Protein AF-A0A077P8P4-F1 (afdb_monomer)

Nearest PDB structures (foldseek):
  4g6v-assembly1_A  TM=9.335E-01  e=1.299E-05  Burkholderia pseudomallei 1026a
  3lte-assembly10_S  TM=6.054E-01  e=2.316E+00  Bermanella marisrubri
  9dm1-assembly1_V  TM=3.860E-01  e=1.642E+00  Mycolicibacterium smegmatis MC2 155

Sequence (69 aa):
MRLNPVVFRNIWTGVKEKVDKEQTRNVVINMSDTKVSLPVLQEQFTKWPIMGLDKVIIIDKSSNAIRVK

Structure (mmCIF, N/CA/C/O backbone):
data_AF-A0A077P8P4-F1
#
_entry.id   AF-A0A077P8P4-F1
#
loop_
_atom_site.group_PDB
_atom_site.id
_atom_site.type_symbol
_atom_site.label_atom_id
_atom_site.label_alt_id
_atom_site.label_comp_id
_atom_site.label_asym_id
_atom_site.label_entity_id
_atom_site.label_seq_id
_atom_site.pdbx_PDB_ins_code
_atom_site.Cartn_x
_atom_site.Cartn_y
_atom_site.Cartn_z
_atom_site.occupancy
_atom_site.B_iso_or_equiv
_atom_site.auth_seq_id
_atom_site.auth_comp_id
_atom_site.auth_asym_id
_atom_site.auth_atom_id
_atom_site.pdbx_PDB_model_num
ATOM 1 N N . MET A 1 1 ? 16.273 0.917 -21.562 1.00 33.78 1 MET A N 1
ATOM 2 C CA . MET A 1 1 ? 15.651 0.182 -20.438 1.00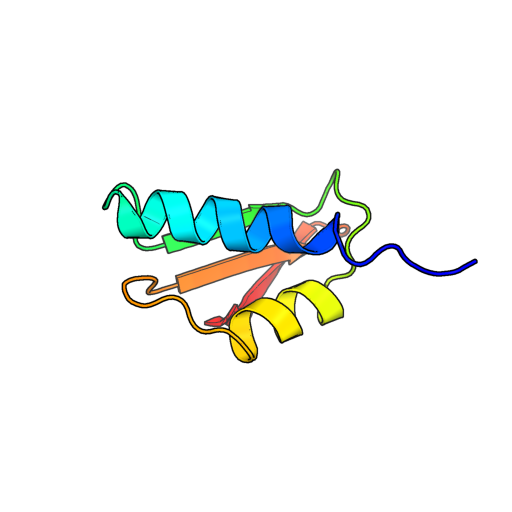 33.78 1 MET A CA 1
ATOM 3 C C . MET A 1 1 ? 14.156 0.490 -20.445 1.00 33.78 1 MET A C 1
ATOM 5 O O . MET A 1 1 ? 13.781 1.605 -20.117 1.00 33.78 1 MET A O 1
ATOM 9 N N . ARG A 1 2 ? 13.307 -0.422 -20.943 1.00 38.12 2 ARG A N 1
ATOM 10 C CA . ARG A 1 2 ? 11.844 -0.237 -20.934 1.00 38.12 2 ARG A CA 1
ATOM 11 C C . ARG A 1 2 ? 11.314 -0.712 -19.580 1.00 38.12 2 ARG A C 1
ATOM 13 O O . ARG A 1 2 ? 11.543 -1.862 -19.217 1.00 38.12 2 ARG A O 1
ATOM 20 N N . LEU A 1 3 ? 10.661 0.169 -18.826 1.00 44.88 3 LEU A N 1
ATOM 21 C CA . LEU A 1 3 ? 9.970 -0.206 -17.592 1.00 44.88 3 LEU A CA 1
ATOM 22 C C . LEU A 1 3 ? 8.807 -1.135 -17.957 1.00 44.88 3 LEU A C 1
ATOM 24 O O . LEU A 1 3 ? 7.943 -0.784 -18.756 1.00 44.88 3 LEU A O 1
ATOM 28 N N . ASN A 1 4 ? 8.839 -2.349 -17.418 1.00 41.38 4 ASN A N 1
ATOM 29 C CA . ASN A 1 4 ? 7.869 -3.392 -17.718 1.00 41.38 4 ASN A CA 1
ATOM 30 C C . ASN A 1 4 ? 6.516 -3.044 -17.055 1.00 41.38 4 ASN A C 1
ATOM 32 O O . ASN A 1 4 ? 6.515 -2.812 -15.841 1.00 41.38 4 ASN A O 1
ATOM 36 N N . PRO A 1 5 ? 5.374 -3.022 -17.776 1.00 51.19 5 PRO A N 1
ATOM 37 C CA . PRO A 1 5 ? 4.113 -2.512 -17.238 1.00 51.19 5 PRO A CA 1
ATOM 38 C C . PRO A 1 5 ? 3.487 -3.269 -16.052 1.00 51.19 5 PRO A C 1
ATOM 40 O O . PRO A 1 5 ? 2.451 -2.882 -15.516 1.00 51.19 5 PRO A O 1
ATOM 43 N N . VAL A 1 6 ? 4.078 -4.401 -15.682 1.00 52.44 6 VAL A N 1
ATOM 44 C CA . VAL A 1 6 ? 3.447 -5.420 -14.840 1.00 52.44 6 VAL A CA 1
ATOM 45 C C . VAL A 1 6 ? 3.737 -5.210 -13.345 1.00 52.44 6 VAL A C 1
ATOM 47 O O . VAL A 1 6 ? 2.912 -5.565 -12.514 1.00 52.44 6 VAL A O 1
ATOM 50 N N . VAL A 1 7 ? 4.852 -4.573 -12.961 1.00 51.50 7 VAL A N 1
ATOM 51 C CA . VAL A 1 7 ? 5.292 -4.530 -11.544 1.00 51.50 7 VAL A CA 1
ATOM 52 C C . VAL A 1 7 ? 4.552 -3.472 -10.707 1.00 51.50 7 VAL A C 1
ATOM 54 O O . VAL A 1 7 ? 4.341 -3.655 -9.511 1.00 51.50 7 VAL A O 1
ATOM 57 N N . PHE A 1 8 ? 4.097 -2.377 -11.319 1.00 54.78 8 PHE A N 1
ATOM 58 C CA . PHE A 1 8 ? 3.439 -1.269 -10.608 1.00 54.78 8 PHE A CA 1
ATOM 59 C C . PHE A 1 8 ? 1.943 -1.490 -10.347 1.00 54.78 8 PHE A C 1
ATOM 61 O O . PHE A 1 8 ? 1.344 -0.786 -9.538 1.00 54.78 8 PHE A O 1
ATOM 68 N N . ARG A 1 9 ? 1.319 -2.493 -10.973 1.00 62.66 9 ARG A N 1
ATOM 69 C CA . ARG A 1 9 ? -0.083 -2.840 -10.691 1.00 62.66 9 ARG A CA 1
ATOM 70 C C . ARG A 1 9 ? -0.277 -3.547 -9.351 1.00 62.66 9 ARG A C 1
ATOM 72 O O . ARG A 1 9 ? -1.394 -3.539 -8.842 1.00 62.66 9 ARG A O 1
ATOM 79 N N . ASN A 1 10 ? 0.775 -4.099 -8.752 1.00 83.31 10 ASN A N 1
ATOM 80 C CA . ASN A 1 10 ? 0.623 -4.994 -7.604 1.00 83.31 10 ASN A CA 1
ATOM 81 C C . ASN A 1 10 ? 0.150 -4.277 -6.329 1.00 83.31 10 ASN A C 1
ATOM 83 O O . ASN A 1 10 ? -0.680 -4.828 -5.614 1.00 83.31 10 ASN A O 1
ATOM 87 N N . ILE A 1 11 ? 0.601 -3.041 -6.063 1.00 92.19 11 ILE A N 1
ATOM 88 C CA . ILE A 1 11 ? 0.189 -2.300 -4.854 1.00 92.19 11 ILE A CA 1
ATOM 89 C C . ILE A 1 11 ? -1.299 -1.944 -4.926 1.00 92.19 11 ILE A C 1
ATOM 91 O O . ILE A 1 11 ? -2.064 -2.285 -4.027 1.00 92.19 11 ILE A O 1
ATOM 95 N N . TRP A 1 12 ? -1.725 -1.300 -6.014 1.00 93.88 12 TRP A N 1
ATOM 96 C CA . TRP A 1 12 ? -3.129 -0.930 -6.204 1.00 93.88 12 TRP A CA 1
ATOM 97 C C . TRP A 1 12 ? -4.046 -2.154 -6.245 1.00 93.88 12 TRP A C 1
ATOM 99 O O . TRP A 1 12 ? -5.094 -2.142 -5.608 1.00 93.88 12 TRP A O 1
ATOM 109 N N . THR A 1 13 ? -3.635 -3.230 -6.929 1.00 94.25 13 THR A N 1
ATOM 110 C CA . THR A 1 13 ? -4.425 -4.471 -7.004 1.00 94.25 13 THR A CA 1
ATOM 111 C C . THR A 1 13 ? -4.573 -5.104 -5.625 1.00 94.25 13 THR A C 1
ATOM 113 O O . THR A 1 13 ? -5.687 -5.424 -5.232 1.00 94.25 13 THR A O 1
ATOM 116 N N . GLY A 1 14 ? -3.495 -5.190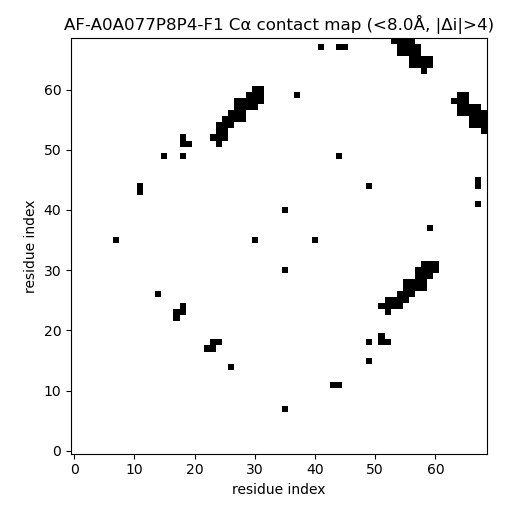 -4.838 1.00 94.88 14 GLY A N 1
ATOM 117 C CA . GLY A 1 14 ? -3.563 -5.719 -3.474 1.00 94.88 14 GLY A CA 1
ATOM 118 C C . GLY A 1 14 ? -4.454 -4.886 -2.546 1.00 94.88 14 GLY A C 1
ATOM 119 O O . GLY A 1 14 ? -5.173 -5.443 -1.717 1.00 94.88 14 GLY A O 1
ATOM 120 N N . VAL A 1 15 ? -4.461 -3.555 -2.699 1.00 96.19 15 VAL A N 1
ATOM 1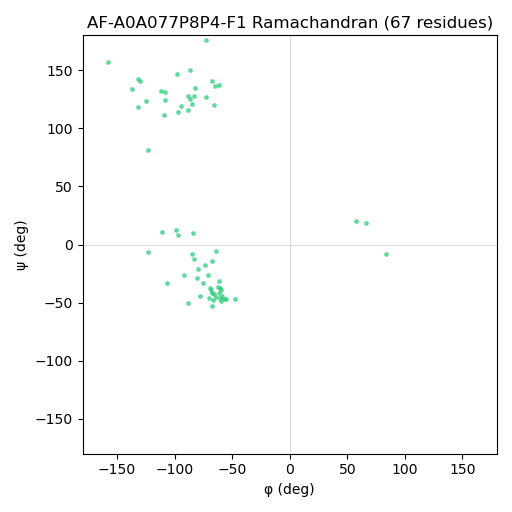21 C CA . VAL A 1 15 ? -5.409 -2.692 -1.976 1.00 96.19 15 VAL A CA 1
ATOM 122 C C . VAL A 1 15 ? -6.838 -2.952 -2.445 1.00 96.19 15 VAL A C 1
ATOM 124 O O . VAL A 1 15 ? -7.712 -3.160 -1.605 1.00 96.19 15 VAL A O 1
ATOM 127 N N . LYS A 1 16 ? -7.079 -2.993 -3.760 1.00 96.88 16 LYS A N 1
ATOM 128 C CA . LYS A 1 16 ? -8.403 -3.266 -4.324 1.00 96.88 16 LYS A CA 1
ATOM 129 C C . LYS A 1 16 ? -8.955 -4.604 -3.842 1.00 96.88 16 LYS A C 1
ATOM 131 O O . LYS A 1 16 ? -10.081 -4.639 -3.373 1.00 96.88 16 LYS A O 1
ATOM 136 N N . GLU A 1 17 ? -8.163 -5.670 -3.871 1.00 97.69 17 GLU A N 1
ATOM 137 C CA . GLU A 1 17 ? -8.591 -6.989 -3.400 1.00 97.69 17 GLU A CA 1
ATOM 138 C C . GLU A 1 17 ? -8.998 -6.987 -1.922 1.00 97.69 17 GLU A C 1
ATOM 140 O O . GLU A 1 17 ? -9.962 -7.652 -1.551 1.00 97.69 17 GLU A O 1
ATOM 145 N N . LYS A 1 18 ? -8.285 -6.247 -1.063 1.00 97.69 18 LYS A N 1
ATOM 146 C CA . LYS A 1 18 ? -8.645 -6.116 0.358 1.00 97.69 18 LYS A CA 1
ATOM 147 C C . LYS A 1 18 ? -9.944 -5.336 0.551 1.00 97.69 18 LYS A C 1
ATOM 149 O O . LYS A 1 18 ? -10.729 -5.695 1.423 1.00 97.69 18 LYS A O 1
ATOM 154 N N . VAL A 1 19 ? -10.158 -4.287 -0.241 1.00 98.12 19 VAL A N 1
ATOM 155 C CA . VAL A 1 19 ? -11.383 -3.474 -0.195 1.00 98.12 19 VAL A CA 1
ATOM 156 C C . VAL A 1 19 ? -12.578 -4.260 -0.736 1.00 98.12 19 VAL A C 1
ATOM 158 O O . VAL A 1 19 ? -13.610 -4.303 -0.079 1.00 98.12 19 VAL A O 1
ATOM 161 N N . ASP A 1 20 ? -12.427 -4.944 -1.873 1.00 97.94 20 ASP A N 1
ATOM 162 C CA . ASP A 1 20 ? -13.478 -5.772 -2.481 1.00 97.94 20 ASP A CA 1
ATOM 163 C C . ASP A 1 20 ? -13.905 -6.932 -1.567 1.00 97.94 20 ASP A C 1
ATOM 165 O O . ASP A 1 20 ? -15.058 -7.344 -1.582 1.00 97.94 20 ASP A O 1
ATOM 169 N N . LYS A 1 21 ? -12.974 -7.461 -0.761 1.00 98.19 21 LYS A N 1
ATOM 170 C CA . LYS A 1 21 ? -13.244 -8.477 0.271 1.00 98.19 21 LYS A CA 1
ATOM 171 C C . LYS A 1 21 ? -13.737 -7.876 1.594 1.00 98.19 21 LYS A C 1
ATOM 173 O O . LYS A 1 21 ? -13.749 -8.581 2.599 1.00 98.19 21 LYS A O 1
ATOM 178 N N . GLU A 1 22 ? -14.053 -6.581 1.614 1.00 97.00 22 GLU A N 1
ATOM 179 C CA . GLU A 1 22 ? -14.542 -5.822 2.774 1.00 97.00 22 GLU A CA 1
ATOM 180 C C . GLU A 1 22 ? -13.607 -5.845 3.997 1.00 97.00 22 GLU A C 1
ATOM 182 O O . GLU A 1 22 ? -14.005 -5.556 5.123 1.00 97.00 22 GLU A O 1
ATOM 187 N N . GLN A 1 23 ? -12.323 -6.149 3.795 1.00 97.94 23 GLN A N 1
ATOM 188 C CA . GLN A 1 23 ? -11.353 -6.277 4.886 1.00 97.94 23 GLN A CA 1
ATOM 189 C C . GLN A 1 23 ? -10.839 -4.924 5.376 1.00 97.94 23 GLN A C 1
ATOM 191 O O . GLN A 1 23 ? -10.279 -4.826 6.467 1.00 97.94 23 GLN A O 1
ATOM 196 N N . THR A 1 24 ? -10.950 -3.882 4.551 1.00 97.75 24 THR A N 1
ATOM 197 C CA . THR A 1 24 ? -10.534 -2.531 4.919 1.00 97.75 24 THR A CA 1
ATOM 198 C C . THR A 1 24 ? -11.231 -1.466 4.085 1.00 97.75 24 THR A C 1
ATOM 200 O O . THR A 1 24 ? -11.638 -1.702 2.951 1.00 97.75 24 THR A O 1
ATOM 203 N N . ARG A 1 25 ? -11.284 -0.258 4.646 1.00 97.75 25 ARG A N 1
ATOM 204 C CA . ARG A 1 25 ? -11.687 0.982 3.973 1.00 97.75 25 ARG A CA 1
ATOM 205 C C . ARG A 1 25 ? -10.607 2.062 4.038 1.00 97.75 25 ARG A C 1
ATOM 207 O O . ARG A 1 25 ? -10.746 3.110 3.424 1.00 97.75 25 ARG A O 1
ATOM 214 N N . ASN A 1 26 ? -9.524 1.837 4.780 1.00 98.12 26 ASN A N 1
ATOM 215 C CA . ASN A 1 26 ? -8.454 2.812 4.982 1.00 98.12 26 ASN A CA 1
ATOM 216 C C . ASN A 1 26 ? -7.107 2.101 4.880 1.00 98.12 26 ASN A C 1
ATOM 218 O O . ASN A 1 26 ? -6.922 1.040 5.479 1.00 98.12 26 ASN A O 1
ATOM 222 N N . VAL A 1 27 ? -6.157 2.677 4.147 1.00 97.31 27 VAL A N 1
ATOM 223 C CA . VAL A 1 27 ? -4.836 2.062 3.970 1.00 97.31 27 VAL A CA 1
ATOM 224 C C . VAL A 1 27 ? -3.706 3.041 4.246 1.00 97.31 27 VAL A C 1
ATOM 226 O O . VAL A 1 27 ? -3.757 4.212 3.865 1.00 97.31 27 VAL A O 1
ATOM 229 N N . VAL A 1 28 ? -2.665 2.516 4.887 1.00 96.88 28 VAL A N 1
ATOM 230 C CA . VAL A 1 28 ? -1.345 3.136 4.968 1.00 96.88 28 VAL A CA 1
ATOM 231 C C . VAL A 1 28 ? -0.410 2.308 4.094 1.00 96.88 28 VAL A C 1
ATOM 233 O O . VAL A 1 28 ? -0.315 1.094 4.274 1.00 96.88 28 VAL A O 1
ATOM 236 N N . ILE A 1 29 ? 0.257 2.944 3.135 1.00 95.31 29 ILE A N 1
ATOM 237 C CA . ILE A 1 29 ? 1.208 2.292 2.232 1.00 95.31 29 ILE A CA 1
ATOM 238 C C . ILE A 1 29 ? 2.611 2.757 2.607 1.00 95.31 29 ILE A C 1
ATOM 240 O O . ILE A 1 29 ? 2.952 3.920 2.405 1.00 95.31 29 ILE A O 1
ATOM 244 N N . ASN A 1 30 ? 3.424 1.847 3.143 1.00 95.56 30 ASN A N 1
ATOM 245 C CA . ASN A 1 30 ? 4.829 2.114 3.433 1.00 95.56 30 ASN A CA 1
ATOM 246 C C . ASN A 1 30 ? 5.692 1.841 2.191 1.00 95.56 30 ASN A C 1
ATOM 248 O O . ASN A 1 30 ? 5.630 0.752 1.617 1.00 95.56 30 ASN A O 1
ATOM 252 N N . MET A 1 31 ? 6.475 2.837 1.767 1.00 93.38 31 MET A N 1
ATOM 253 C CA . MET A 1 31 ? 7.334 2.762 0.584 1.00 93.38 31 MET A CA 1
ATOM 254 C C . MET A 1 31 ? 8.804 2.415 0.878 1.00 93.38 31 MET A C 1
ATOM 256 O O . MET A 1 31 ? 9.615 2.472 -0.052 1.00 93.38 31 MET 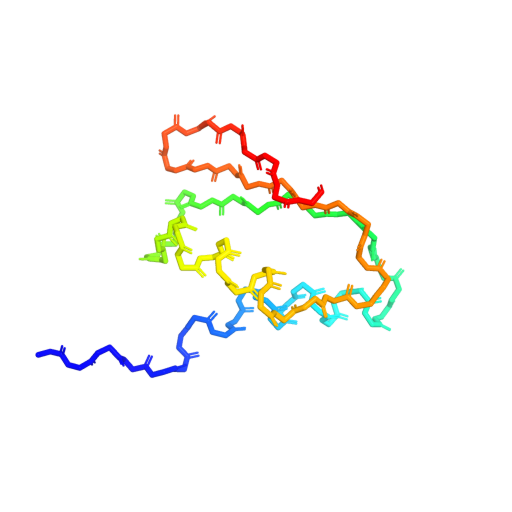A O 1
ATOM 260 N N . SER A 1 32 ? 9.162 2.045 2.115 1.00 93.12 32 SER A N 1
ATOM 261 C CA . SER A 1 32 ? 10.539 1.697 2.517 1.00 93.12 32 SER A CA 1
ATOM 262 C C . SER A 1 32 ? 11.216 0.725 1.546 1.00 93.12 32 SER A C 1
ATOM 264 O O . SER A 1 32 ? 12.318 0.988 1.068 1.00 93.12 32 SER A O 1
ATOM 266 N N . ASP A 1 33 ? 10.502 -0.338 1.166 1.00 90.31 33 ASP A N 1
ATOM 267 C CA . ASP A 1 33 ? 11.073 -1.482 0.444 1.00 90.31 33 ASP A CA 1
ATOM 268 C C . ASP A 1 33 ? 10.599 -1.599 -1.012 1.00 90.31 33 ASP A C 1
ATOM 270 O O . ASP A 1 33 ? 10.847 -2.596 -1.693 1.00 90.31 33 ASP A O 1
ATOM 274 N N . THR A 1 34 ? 9.921 -0.571 -1.537 1.00 88.81 34 THR A N 1
ATOM 275 C CA . THR A 1 34 ? 9.459 -0.562 -2.932 1.00 88.81 34 THR A CA 1
ATOM 276 C C . THR A 1 34 ? 10.396 0.214 -3.853 1.00 88.81 34 THR A C 1
ATOM 278 O O . THR A 1 34 ? 10.995 1.227 -3.491 1.00 88.81 34 THR A O 1
ATOM 281 N N . LYS A 1 35 ? 10.503 -0.229 -5.109 1.00 89.12 35 LYS A N 1
ATOM 282 C CA . LYS A 1 35 ? 11.174 0.524 -6.185 1.00 89.12 35 LYS A CA 1
ATOM 283 C C . LYS A 1 35 ? 10.248 1.541 -6.864 1.00 89.12 35 LYS A C 1
ATOM 285 O O . LYS A 1 35 ? 10.720 2.332 -7.674 1.00 89.12 35 LYS A O 1
ATOM 290 N N . VAL A 1 36 ? 8.950 1.520 -6.552 1.00 88.56 36 VAL A N 1
ATOM 291 C CA . VAL A 1 36 ? 7.957 2.465 -7.085 1.00 88.56 36 VAL A CA 1
ATOM 292 C C . VAL A 1 36 ? 8.235 3.870 -6.543 1.00 88.56 36 VAL A C 1
ATOM 294 O O . VAL A 1 36 ? 8.599 4.027 -5.379 1.00 88.56 36 VAL A O 1
ATOM 297 N N . SER A 1 37 ? 8.078 4.892 -7.385 1.00 90.75 37 SER A N 1
ATOM 298 C CA . SER A 1 37 ? 8.191 6.290 -6.967 1.00 90.75 37 SER A CA 1
ATOM 299 C C . SER A 1 37 ? 6.855 6.819 -6.446 1.00 90.75 37 SER A C 1
ATOM 301 O O . SER A 1 37 ? 5.784 6.392 -6.881 1.00 90.75 37 SER A O 1
ATOM 303 N N . LEU A 1 38 ? 6.917 7.771 -5.515 1.00 92.06 38 LEU A N 1
ATOM 304 C CA . LEU A 1 38 ? 5.732 8.399 -4.933 1.00 92.06 38 LEU A CA 1
ATOM 305 C C . LEU A 1 38 ? 4.790 9.005 -6.000 1.00 92.06 38 LEU A C 1
ATOM 307 O O . LEU A 1 38 ? 3.603 8.684 -5.945 1.00 92.06 38 LEU A O 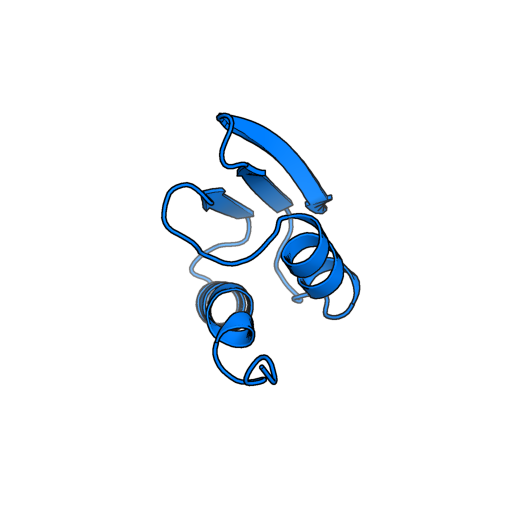1
ATOM 311 N N . PRO A 1 39 ? 5.266 9.781 -7.002 1.00 92.56 39 PRO A N 1
ATOM 312 C CA . PRO A 1 39 ? 4.377 10.369 -8.007 1.00 92.56 39 PRO A CA 1
ATOM 313 C C . PRO A 1 39 ? 3.606 9.324 -8.819 1.00 92.56 39 PRO A C 1
ATOM 315 O O . PRO A 1 39 ? 2.429 9.513 -9.103 1.00 92.56 39 PRO A O 1
ATOM 318 N N . VAL A 1 40 ? 4.241 8.189 -9.138 1.00 90.62 40 VAL A N 1
ATOM 319 C CA . VAL A 1 40 ? 3.588 7.086 -9.863 1.00 90.62 40 VAL A CA 1
ATOM 320 C C . VAL A 1 40 ? 2.474 6.469 -9.020 1.00 90.62 40 VAL A C 1
ATOM 322 O O . VAL A 1 40 ? 1.391 6.192 -9.532 1.00 90.62 40 VAL A O 1
ATOM 325 N N . LEU A 1 41 ? 2.716 6.273 -7.721 1.00 90.88 41 LEU A N 1
ATOM 326 C CA . LEU A 1 41 ? 1.712 5.721 -6.815 1.00 90.88 41 LEU A CA 1
ATOM 327 C C . LEU A 1 41 ? 0.542 6.697 -6.611 1.00 90.88 41 LEU A C 1
ATOM 329 O O . LEU A 1 41 ? -0.616 6.287 -6.656 1.00 90.88 41 LEU A O 1
ATOM 333 N N . GLN A 1 42 ? 0.829 7.992 -6.453 1.00 92.62 42 GLN A N 1
ATOM 334 C CA . GLN A 1 42 ? -0.192 9.039 -6.368 1.00 92.62 42 GLN A CA 1
ATOM 335 C C . GLN A 1 42 ? -1.046 9.106 -7.641 1.00 92.62 42 GLN A C 1
ATOM 337 O O . GLN A 1 42 ? -2.276 9.124 -7.548 1.00 92.62 42 GLN A O 1
ATOM 342 N N . GLU A 1 43 ? -0.418 9.083 -8.823 1.00 92.31 43 GLU A N 1
ATOM 343 C CA . GLU A 1 43 ? -1.130 9.062 -10.105 1.00 92.31 43 GLU A CA 1
ATOM 344 C C . GLU A 1 43 ? -2.043 7.837 -10.192 1.00 92.31 43 GLU A C 1
ATOM 346 O O . GLU A 1 43 ? -3.208 7.966 -10.552 1.00 92.31 43 GLU A O 1
ATOM 351 N N . GLN A 1 44 ? -1.557 6.658 -9.799 1.00 91.38 44 GLN A N 1
ATOM 352 C CA . GLN A 1 44 ? -2.331 5.421 -9.856 1.00 91.38 44 GLN A CA 1
ATOM 353 C C . GLN A 1 44 ? -3.617 5.491 -9.015 1.00 91.38 44 GLN A C 1
ATOM 355 O O . GLN A 1 44 ? -4.696 5.177 -9.518 1.00 91.38 44 GLN A O 1
ATOM 360 N N . PHE A 1 45 ? -3.528 5.935 -7.758 1.00 92.94 45 PHE A N 1
ATOM 361 C CA . PHE A 1 45 ? -4.702 6.056 -6.882 1.00 92.94 45 PHE A CA 1
ATOM 362 C C . PHE A 1 45 ? -5.652 7.190 -7.286 1.00 92.94 45 PHE A C 1
ATOM 364 O O . PHE A 1 45 ? -6.849 7.100 -7.017 1.00 92.94 45 PHE A O 1
ATOM 371 N N . THR A 1 46 ? -5.140 8.225 -7.954 1.00 91.88 46 THR A N 1
ATOM 372 C CA . THR A 1 46 ? -5.957 9.335 -8.467 1.00 91.88 46 THR A CA 1
ATOM 373 C C . THR A 1 46 ? -6.684 8.944 -9.753 1.00 91.88 46 THR A C 1
ATOM 375 O O . THR A 1 46 ? -7.874 9.205 -9.909 1.00 91.88 46 THR A O 1
ATOM 378 N N . LYS A 1 47 ? -5.977 8.287 -10.677 1.00 93.38 47 LYS A N 1
ATOM 379 C CA . LYS A 1 47 ? -6.470 7.916 -12.008 1.00 93.38 47 LYS A CA 1
ATOM 380 C C . LYS A 1 47 ? -7.436 6.737 -11.975 1.00 93.38 47 LYS A C 1
ATOM 382 O O . LYS A 1 47 ? -8.354 6.678 -12.790 1.00 93.38 47 LYS A O 1
ATOM 387 N N . TRP A 1 48 ? -7.233 5.804 -11.047 1.00 93.19 48 TRP A N 1
ATOM 388 C CA . TRP A 1 48 ? -8.081 4.628 -10.872 1.00 93.19 48 TRP A CA 1
ATOM 389 C C . TRP A 1 48 ? -8.631 4.593 -9.442 1.00 93.19 48 TRP A C 1
ATOM 391 O O . TRP A 1 48 ? -8.080 3.898 -8.583 1.00 93.19 48 TRP A O 1
ATOM 401 N N . PRO A 1 49 ? -9.701 5.351 -9.152 1.00 93.44 49 PRO A N 1
ATOM 402 C CA . PRO A 1 49 ? -10.303 5.344 -7.827 1.00 93.44 49 PRO A CA 1
ATOM 403 C C . PRO A 1 49 ? -10.832 3.946 -7.475 1.00 93.44 49 PRO A C 1
ATOM 405 O O . PRO A 1 49 ? -11.464 3.277 -8.292 1.00 93.44 49 PRO A O 1
ATOM 408 N N . ILE A 1 50 ? -10.593 3.513 -6.235 1.00 95.75 50 ILE A N 1
ATOM 409 C CA . ILE A 1 50 ? -11.146 2.269 -5.684 1.00 95.75 50 ILE A CA 1
ATOM 410 C C . ILE A 1 50 ? -12.436 2.619 -4.938 1.00 95.75 50 ILE A C 1
ATOM 4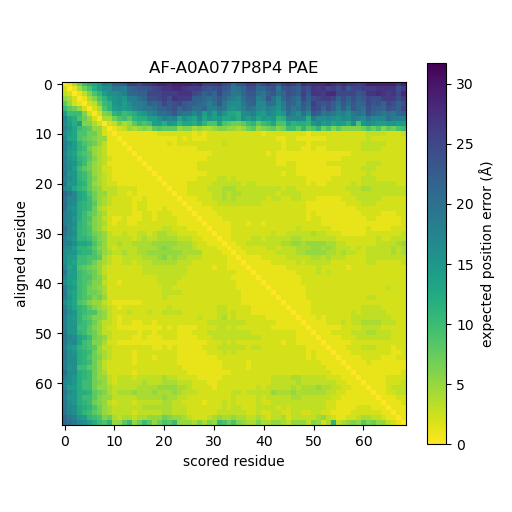12 O O . ILE A 1 50 ? -12.424 3.404 -3.986 1.00 95.75 50 ILE A O 1
ATOM 416 N N . MET A 1 51 ? -13.558 2.055 -5.384 1.00 96.69 51 MET A N 1
ATOM 417 C CA . MET A 1 51 ? -14.844 2.184 -4.697 1.00 96.69 51 MET A CA 1
ATOM 418 C C . MET A 1 51 ? -14.774 1.491 -3.329 1.00 96.69 51 MET A C 1
ATOM 420 O O . MET A 1 51 ? -14.204 0.412 -3.224 1.00 96.69 51 MET A O 1
ATOM 424 N N . GLY A 1 52 ? -15.305 2.123 -2.279 1.00 96.81 52 GLY A N 1
ATOM 425 C CA . GLY A 1 52 ? -15.241 1.605 -0.902 1.00 96.81 52 GLY A CA 1
ATOM 426 C C . GLY A 1 52 ? -13.943 1.919 -0.143 1.00 96.81 52 GLY A C 1
ATOM 427 O O . GLY A 1 52 ? -13.880 1.708 1.066 1.00 96.81 52 GLY A O 1
ATOM 428 N N . LEU A 1 53 ? -12.927 2.475 -0.814 1.00 97.88 53 LEU A N 1
ATOM 429 C CA . LEU A 1 53 ? -11.715 2.979 -0.170 1.00 97.88 53 LEU A CA 1
ATOM 430 C C . LEU A 1 53 ? -11.904 4.445 0.243 1.00 97.88 53 LEU A C 1
ATOM 432 O O . LEU A 1 53 ? -12.030 5.319 -0.617 1.00 97.88 53 LEU A O 1
ATOM 436 N N . ASP A 1 54 ? -11.881 4.723 1.542 1.00 97.06 54 ASP A N 1
ATOM 437 C CA . ASP A 1 54 ? -12.126 6.045 2.118 1.00 97.06 54 ASP A CA 1
ATOM 438 C C . ASP A 1 54 ? -10.841 6.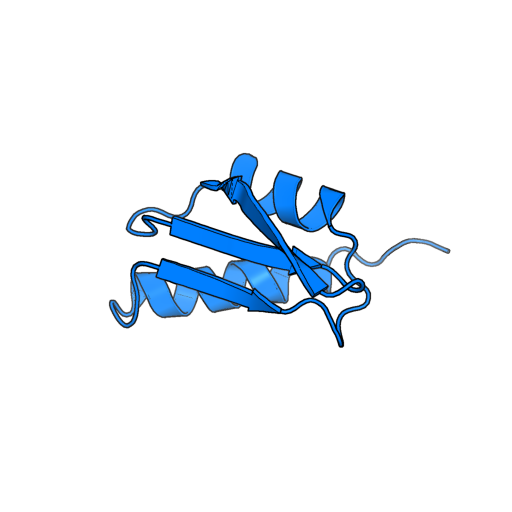881 2.217 1.00 97.06 54 ASP A C 1
ATOM 440 O O . ASP A 1 54 ? -10.827 8.022 1.757 1.00 97.06 54 ASP A O 1
ATOM 444 N N . LYS A 1 55 ? -9.755 6.328 2.780 1.00 97.00 55 LYS A N 1
ATOM 445 C CA . LYS A 1 55 ? -8.497 7.068 3.020 1.00 97.00 55 LYS A CA 1
ATOM 446 C C . L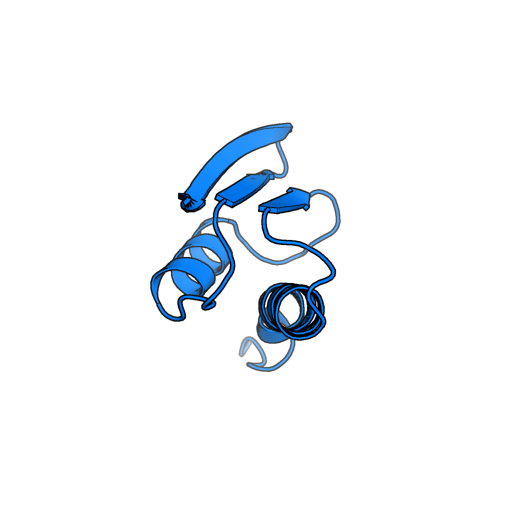YS A 1 55 ? -7.265 6.320 2.533 1.00 97.00 55 LYS A C 1
ATOM 448 O O . LYS A 1 55 ? -7.145 5.105 2.714 1.00 97.00 55 LYS A O 1
ATOM 453 N N . VAL A 1 56 ? -6.316 7.087 1.996 1.00 96.81 56 VAL A N 1
ATOM 454 C CA . VAL A 1 56 ? -4.992 6.601 1.590 1.00 96.81 56 VAL A CA 1
ATOM 455 C C . VAL A 1 56 ? -3.923 7.531 2.146 1.00 96.81 56 VAL A C 1
ATOM 457 O O . VAL A 1 56 ? -3.863 8.712 1.792 1.00 96.81 56 VAL A O 1
ATOM 460 N N . ILE A 1 57 ? -3.064 6.975 2.995 1.00 97.12 57 ILE A N 1
ATOM 461 C CA . ILE A 1 57 ? -1.845 7.625 3.476 1.00 97.12 57 ILE A CA 1
ATOM 462 C C . ILE A 1 57 ? -0.656 6.867 2.896 1.00 97.12 57 ILE A C 1
ATOM 464 O O . ILE A 1 57 ? -0.603 5.641 2.957 1.00 97.12 57 ILE A O 1
ATOM 468 N N . ILE A 1 58 ? 0.306 7.591 2.341 1.00 96.19 58 ILE A N 1
ATOM 469 C CA . ILE A 1 58 ? 1.576 7.038 1.880 1.00 96.19 58 ILE A CA 1
ATOM 470 C C . ILE A 1 58 ? 2.669 7.499 2.840 1.00 96.19 58 ILE A C 1
ATOM 472 O O . ILE A 1 58 ? 2.751 8.686 3.137 1.00 96.19 58 ILE A O 1
ATOM 476 N N . ILE A 1 59 ? 3.500 6.573 3.309 1.00 96.69 59 ILE A N 1
ATOM 477 C CA . ILE A 1 59 ? 4.758 6.888 3.989 1.00 96.69 59 ILE A CA 1
ATOM 478 C C . ILE A 1 59 ? 5.860 6.788 2.937 1.00 96.69 59 ILE A C 1
ATOM 480 O O . ILE A 1 59 ? 6.088 5.706 2.387 1.00 96.69 59 ILE A O 1
ATOM 484 N N . ASP A 1 60 ? 6.491 7.916 2.611 1.00 93.94 60 ASP A N 1
ATOM 485 C CA . ASP A 1 60 ? 7.579 7.958 1.636 1.00 93.94 60 ASP A CA 1
ATOM 486 C C . ASP A 1 60 ? 8.876 7.330 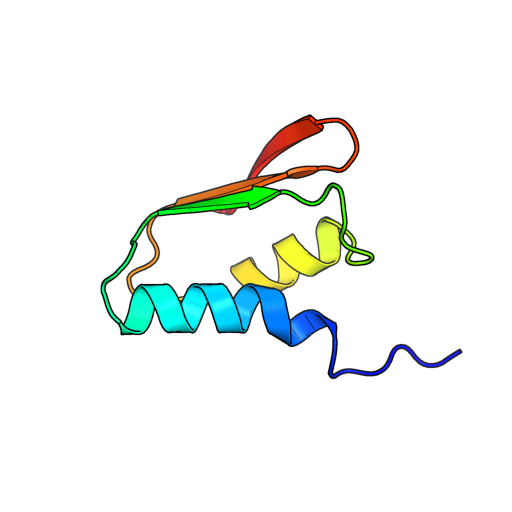2.188 1.00 93.94 60 ASP A C 1
ATOM 488 O O . ASP A 1 60 ? 8.970 6.920 3.346 1.00 93.94 60 ASP A O 1
ATOM 492 N N . LYS A 1 61 ? 9.909 7.238 1.345 1.00 93.56 61 LYS A N 1
ATOM 493 C CA . LYS A 1 61 ? 11.204 6.642 1.723 1.00 93.56 61 LYS A CA 1
ATOM 494 C C . LYS A 1 61 ? 11.986 7.446 2.765 1.00 93.56 61 LYS A C 1
ATOM 496 O O . LYS A 1 61 ? 12.951 6.933 3.321 1.00 93.56 61 LYS A O 1
ATOM 501 N N . SER A 1 62 ? 11.590 8.690 2.998 1.00 95.06 62 SER A N 1
ATOM 502 C CA . SER A 1 62 ? 12.146 9.587 4.007 1.00 95.06 62 SER A CA 1
ATOM 503 C C . SER A 1 62 ? 11.279 9.622 5.270 1.00 95.06 62 SER A C 1
ATOM 505 O O . SER A 1 62 ? 11.492 10.475 6.127 1.00 95.06 62 SER A O 1
ATOM 507 N N . SER A 1 63 ? 10.330 8.687 5.404 1.00 94.06 63 SER A N 1
ATOM 508 C CA . SER A 1 63 ? 9.394 8.570 6.525 1.00 94.06 63 SER A CA 1
ATOM 509 C C . SER A 1 63 ? 8.387 9.720 6.645 1.00 94.06 63 SER A C 1
ATOM 511 O O . SER A 1 63 ? 7.761 9.876 7.694 1.00 94.06 63 SER A O 1
ATOM 513 N N . ASN A 1 64 ? 8.168 10.502 5.583 1.00 96.50 64 ASN A N 1
ATOM 514 C CA . ASN A 1 64 ? 7.126 11.525 5.575 1.00 96.50 64 ASN A CA 1
ATOM 515 C C . ASN A 1 64 ? 5.769 10.903 5.240 1.00 96.50 64 ASN A C 1
ATOM 517 O O . ASN A 1 64 ? 5.638 10.140 4.280 1.00 96.50 64 ASN A O 1
ATOM 521 N N . ALA A 1 65 ? 4.741 11.273 6.003 1.00 95.81 65 ALA A N 1
ATOM 522 C CA . ALA A 1 65 ? 3.368 10.861 5.746 1.00 95.81 65 ALA A CA 1
ATOM 523 C C . ALA A 1 65 ? 2.667 11.849 4.803 1.00 95.81 65 ALA A C 1
ATOM 525 O O . ALA A 1 65 ? 2.612 13.050 5.061 1.00 95.81 65 ALA A O 1
ATOM 526 N N . ILE A 1 66 ? 2.084 11.327 3.728 1.00 94.62 66 ILE A N 1
ATOM 527 C CA . ILE A 1 66 ? 1.426 12.098 2.676 1.00 94.62 66 ILE A CA 1
ATOM 528 C C . ILE A 1 66 ? 0.004 11.579 2.511 1.00 94.62 66 ILE A C 1
ATOM 530 O O . ILE A 1 66 ? -0.216 10.394 2.250 1.00 94.62 66 ILE A O 1
ATOM 534 N N . ARG A 1 67 ? -0.977 12.473 2.642 1.00 93.56 67 ARG A N 1
ATOM 535 C CA . ARG A 1 67 ? -2.379 12.150 2.378 1.00 93.56 67 ARG A CA 1
ATOM 536 C C . ARG A 1 67 ? -2.669 12.267 0.885 1.00 93.56 67 ARG A C 1
ATOM 538 O O . ARG A 1 67 ? -2.396 13.300 0.284 1.00 93.56 67 ARG A O 1
ATOM 545 N N . VAL A 1 68 ? -3.244 11.214 0.310 1.00 89.38 68 VAL A N 1
ATOM 546 C CA . VAL A 1 68 ? -3.602 11.149 -1.119 1.00 89.38 68 VAL A CA 1
ATOM 547 C C . VAL A 1 68 ? -5.112 11.263 -1.333 1.00 89.38 68 VAL A C 1
ATOM 549 O O . VAL A 1 68 ? -5.546 11.843 -2.324 1.00 89.38 68 VAL A O 1
ATOM 552 N N . LYS A 1 69 ? -5.907 10.738 -0.394 1.00 83.69 69 LYS A N 1
ATOM 553 C CA . LYS A 1 69 ? -7.375 10.802 -0.357 1.00 83.69 69 LYS A CA 1
ATOM 554 C C . LYS A 1 69 ? -7.842 11.077 1.075 1.00 83.69 69 LYS A C 1
ATOM 556 O O . LYS A 1 69 ? -7.201 10.557 2.017 1.00 83.69 69 LYS A O 1
#

Organism: NCBI:txid1398203

InterPro domains:
  IPR040559 tRNA nuclease CdiA, C-terminal [PF18451] (9-63)

Mean predicted aligned error: 5.21 Å

Solvent-accessible surface area (backbone atoms only — not comparable to full-atom values): 4290 Å² total; per-residue (Å²): 136,83,84,68,85,69,71,77,49,53,64,60,49,56,51,46,55,37,30,76,68,68,72,43,40,65,47,77,46,76,35,76,88,52,92,74,55,68,69,60,53,52,48,49,55,67,77,53,70,57,81,74,56,67,38,35,36,36,30,44,76,84,71,49,80,43,80,78,82

Foldseek 3Di:
DDDDPPPLVPVVVVVLVCQVVVVDQEDEAECQPPPDDPVSNLCVCVVDPRPSRDWYWYQDNVRDIDTSD

pLDDT: mean 88.19, std 16.22, range [33.78, 98.19]

Secondary structure (DSSP, 8-state):
-PPPTTSTHHHHHHHHHHHHTTS-SEEEEE-TT----HHHHHHHHHHSPPTT--EEEEE-TTS-EEE--

Radius of gyration: 12.02 Å; Cα contacts (8 Å, |Δi|>4): 71; chains: 1; bounding box: 31×21×28 Å